Protein AF-A0A831LLG9-F1 (afdb_monomer_lite)

Radius of gyration: 25.06 Å; chains: 1; bounding box: 57×36×88 Å

Secondary structure (DSSP, 8-state):
--SSSTTSTT-------------SEEEEEEE-S-SSS---TTS----EEEEEE-SSS-EE-TT-EE-S-TT-TTSEE--S-EE-TT-EEEEE-SSS-PPP-TT-S--SEEEEEEES--SS-HHHHHTSTTTTT--SEEEEE-STT-PPSS--SSEEEEEE-----SSSS--------SS--

Sequence (181 aa):
MRNLVLLLALLHLVTFTRSALGQSIKINEIMSSNSSAIADDDGDYSDWIELYNAGQETVQLEGWGLSDNYDNPFKWVFPEYNMKTGEYLLVWASGKDRRPVAGDWINGVMREVYPNISGTSLSNLIQHHSYPDNPGSFQIIKDKFEAPIDVADNYGQRMHGLLKAPATGNFIFWISSDDSG

Foldseek 3Di:
DPPPVVVVVPPDPPPPPPPVPDPQKDFPDWDDPQQDADADPVRHRFTKTKIFRNDQAWDWQAQQAPDPDPVCRRPDGAHTDTAGHGHMDMDGPPPPNDHDDPPSDLDFKKKFKAAQQDDQDPCSVCPDPCPPNHGPDIDGGNPPNDDDPPDDPRMDMDIGDDDDDPDPDDDDDDDDDPGDD

Organism: NCBI:txid1484053

InterPro domains:
  IPR001322 Lamin tail domain [PF00932] (23-98)
  IPR001322 Lamin tail domain [PS51841] (12-133)
  IPR036415 Lamin tail domain superfamily [G3DSA:2.60.40.1260] (14-107)
  IPR036415 Lamin tail domain superfamily [SSF74853] (15-101)
  IPR037524 PA14/GLEYA domain [PS51820] (104-181)

Structure (mmCIF, N/CA/C/O backbone):
data_AF-A0A831LLG9-F1
#
_entry.id   AF-A0A831LLG9-F1
#
loop_
_atom_site.group_PDB
_atom_site.id
_atom_site.type_symbol
_atom_site.label_atom_id
_atom_site.label_alt_id
_atom_site.label_comp_id
_atom_site.label_asym_id
_atom_site.label_entity_id
_atom_site.label_seq_id
_atom_site.pdbx_PDB_ins_code
_atom_site.Cartn_x
_atom_site.Cartn_y
_atom_site.Cartn_z
_atom_site.occupancy
_atom_site.B_iso_or_equiv
_atom_site.auth_seq_id
_atom_site.auth_comp_id
_atom_site.auth_asym_id
_atom_site.auth_atom_id
_atom_site.pdbx_PDB_model_num
ATOM 1 N N . MET A 1 1 ? -30.346 10.393 64.381 1.00 58.72 1 MET A N 1
ATOM 2 C CA . MET A 1 1 ? -30.895 10.296 63.006 1.00 58.72 1 MET A CA 1
ATOM 3 C C . MET A 1 1 ? -30.766 11.618 62.224 1.00 58.72 1 MET A C 1
ATOM 5 O O . MET A 1 1 ? -31.725 12.051 61.606 1.00 58.72 1 MET A O 1
ATOM 9 N N . ARG A 1 2 ? -29.595 12.282 62.230 1.00 54.72 2 ARG A N 1
ATOM 10 C CA . ARG A 1 2 ? -29.370 13.551 61.491 1.00 54.72 2 ARG A CA 1
ATOM 11 C C . ARG A 1 2 ? -28.096 13.581 60.634 1.00 54.72 2 ARG A C 1
ATOM 13 O O . ARG A 1 2 ? -27.833 14.591 60.002 1.00 54.72 2 ARG A O 1
ATOM 20 N N . ASN A 1 3 ? -27.370 12.461 60.550 1.00 52.50 3 ASN A N 1
ATOM 21 C CA . ASN A 1 3 ? -26.113 12.353 59.793 1.00 52.50 3 ASN A CA 1
ATOM 22 C C . ASN A 1 3 ? -26.189 11.345 58.630 1.00 52.50 3 ASN A C 1
ATOM 24 O O . ASN A 1 3 ? -25.175 11.067 58.007 1.00 52.50 3 ASN A O 1
ATOM 28 N N . LEU A 1 4 ? -27.373 10.793 58.332 1.00 48.56 4 LEU A N 1
ATOM 29 C CA . LEU A 1 4 ? -27.544 9.784 57.274 1.00 48.56 4 LEU A CA 1
ATOM 30 C C . LEU A 1 4 ? -28.093 10.368 55.957 1.00 48.56 4 LEU A C 1
ATOM 32 O O . LEU A 1 4 ? -28.005 9.730 54.918 1.00 48.56 4 LEU A O 1
ATOM 36 N N . VAL A 1 5 ? -28.621 11.597 55.977 1.00 51.78 5 VAL A N 1
ATOM 37 C CA . VAL A 1 5 ? -29.260 12.228 54.801 1.00 51.78 5 VAL A CA 1
ATOM 38 C C . VAL A 1 5 ? -28.242 12.938 53.891 1.00 51.78 5 VAL A C 1
ATOM 40 O O . VAL A 1 5 ? -28.507 13.150 52.715 1.00 51.78 5 VAL A O 1
ATOM 43 N N . LEU A 1 6 ? -27.037 13.234 54.390 1.00 43.78 6 LEU A N 1
ATOM 44 C CA . LEU A 1 6 ? -25.970 13.874 53.606 1.00 43.78 6 LEU A CA 1
ATOM 45 C C . LEU A 1 6 ? -25.162 12.897 52.735 1.00 43.78 6 LEU A C 1
ATOM 47 O O . LEU A 1 6 ? -24.476 13.342 51.822 1.00 43.78 6 LEU A O 1
ATOM 51 N N . LEU A 1 7 ? -25.276 11.581 52.954 1.00 42.53 7 LEU A N 1
ATOM 52 C CA . LEU A 1 7 ? -24.556 10.581 52.153 1.00 42.53 7 LEU A CA 1
ATOM 53 C C . LEU A 1 7 ? -25.278 10.199 50.846 1.00 42.53 7 LEU A C 1
ATOM 55 O O . LEU A 1 7 ? -24.683 9.561 49.986 1.00 42.53 7 LEU A O 1
ATOM 59 N N . LEU A 1 8 ? -26.545 10.600 50.682 1.00 45.59 8 LEU A N 1
ATOM 60 C CA . LEU A 1 8 ? -27.360 10.307 49.493 1.00 45.59 8 LEU A CA 1
ATOM 61 C C . LEU A 1 8 ? -27.396 11.459 48.475 1.00 45.59 8 LEU A C 1
ATOM 63 O O . LEU A 1 8 ? -27.836 11.260 47.348 1.00 45.59 8 LEU A O 1
ATOM 67 N N . ALA A 1 9 ? -26.887 12.644 48.829 1.00 47.66 9 ALA A N 1
ATOM 68 C CA . ALA A 1 9 ? -26.763 13.779 47.905 1.00 47.66 9 ALA A CA 1
ATOM 69 C C . ALA A 1 9 ? -25.543 13.668 46.967 1.00 47.66 9 ALA A C 1
ATOM 71 O O . ALA A 1 9 ? -25.413 14.445 46.027 1.00 47.66 9 ALA A O 1
ATOM 72 N N . LEU A 1 10 ? -24.675 12.676 47.200 1.00 45.88 10 LEU A N 1
ATOM 73 C CA . LEU A 1 10 ? -23.568 12.303 46.320 1.00 45.88 10 LEU A CA 1
ATOM 74 C C . LEU A 1 10 ? -23.894 11.023 45.531 1.00 45.88 10 LEU A C 1
ATOM 76 O O . LEU A 1 10 ? -23.010 10.215 45.233 1.00 45.88 10 LEU A O 1
ATOM 80 N N . LEU A 1 11 ? -25.169 10.822 45.178 1.00 48.22 11 LEU A N 1
ATOM 81 C CA . LEU A 1 11 ? -25.533 9.954 44.063 1.00 48.22 11 LEU A CA 1
ATOM 82 C C . LEU A 1 11 ? -25.069 10.656 42.785 1.00 48.22 11 LEU A C 1
ATOM 84 O O . LEU A 1 11 ? -25.828 11.352 42.121 1.00 48.22 11 LEU A O 1
ATOM 88 N N . HIS A 1 12 ? -23.764 10.544 42.551 1.00 49.62 12 HIS A N 1
ATOM 89 C CA . HIS A 1 12 ? -23.108 10.467 41.264 1.00 49.62 12 HIS A CA 1
ATOM 90 C C . HIS A 1 12 ? -24.103 10.598 40.114 1.00 49.62 12 HIS A C 1
ATOM 92 O O . HIS A 1 12 ? -24.604 9.606 39.583 1.00 49.62 12 HIS A O 1
ATOM 98 N N . LEU A 1 13 ? -24.325 11.836 39.677 1.00 51.91 13 LEU A N 1
ATOM 99 C CA . LEU A 1 13 ? -24.628 12.084 38.282 1.00 51.91 13 LEU A CA 1
ATOM 100 C C . LEU A 1 13 ? -23.348 11.735 37.507 1.00 51.91 13 LEU A C 1
ATOM 102 O O . LEU A 1 13 ? -22.648 12.602 36.992 1.00 51.91 13 LEU A O 1
ATOM 106 N N . VAL A 1 14 ? -23.005 10.442 37.476 1.00 58.09 14 VAL A N 1
ATOM 107 C CA . VAL A 1 14 ? -22.177 9.872 36.425 1.00 58.09 14 VAL A CA 1
ATOM 108 C C . VAL A 1 14 ? -23.077 9.977 35.216 1.00 58.09 14 VAL A C 1
ATOM 110 O O . VAL A 1 14 ? -23.898 9.109 34.921 1.00 58.09 14 VAL A O 1
ATOM 113 N N . THR A 1 15 ? -22.991 11.131 34.566 1.00 50.38 15 THR A N 1
ATOM 114 C CA . THR A 1 15 ? -23.356 11.225 33.171 1.00 50.38 15 THR A CA 1
ATOM 115 C C . THR A 1 15 ? -22.446 10.220 32.479 1.00 50.38 15 THR A C 1
ATOM 117 O O . THR A 1 15 ? -21.276 10.476 32.223 1.00 50.38 15 THR A O 1
ATOM 120 N N . PHE A 1 16 ? -22.965 9.014 32.242 1.00 51.72 16 PHE A N 1
ATOM 121 C CA . PHE A 1 16 ? -22.461 8.193 31.159 1.00 51.72 16 PHE A CA 1
ATOM 122 C C . PHE A 1 16 ? -22.749 9.029 29.921 1.00 51.72 16 PHE A C 1
ATOM 124 O O . PHE A 1 16 ? -23.851 8.997 29.369 1.00 51.72 16 PHE A O 1
ATOM 131 N N . THR A 1 17 ? -21.788 9.863 29.532 1.00 50.28 17 THR A N 1
ATOM 132 C CA . THR A 1 17 ? -21.727 10.343 28.170 1.00 50.28 17 THR A CA 1
ATOM 133 C C . THR A 1 17 ? -21.639 9.073 27.347 1.00 50.28 17 THR A C 1
ATOM 135 O O . THR A 1 17 ? -20.600 8.427 27.244 1.00 50.28 17 THR A O 1
ATOM 138 N N . ARG A 1 18 ? -22.784 8.645 26.811 1.00 48.03 18 ARG A N 1
ATOM 139 C CA . ARG A 1 18 ? -22.778 7.779 25.649 1.00 48.03 18 ARG A CA 1
ATOM 140 C C . ARG A 1 18 ? -22.129 8.627 24.573 1.00 48.03 18 ARG A C 1
ATOM 142 O O . ARG A 1 18 ? -22.816 9.359 23.867 1.00 48.03 18 ARG A O 1
ATOM 149 N N . SER A 1 19 ? -20.801 8.581 24.494 1.00 54.38 19 SER A N 1
ATOM 150 C CA . SER A 1 19 ? -20.131 8.810 23.230 1.00 54.38 19 SER A CA 1
ATOM 151 C C . SER A 1 19 ? -20.856 7.875 22.281 1.00 54.38 19 SER A C 1
ATOM 153 O O . SER A 1 19 ? -20.796 6.656 22.445 1.00 54.38 19 SER A O 1
ATOM 155 N N . ALA A 1 20 ? -21.670 8.435 21.390 1.00 49.78 20 ALA A N 1
ATOM 156 C CA . ALA A 1 20 ? -22.124 7.685 20.244 1.00 49.78 20 ALA A CA 1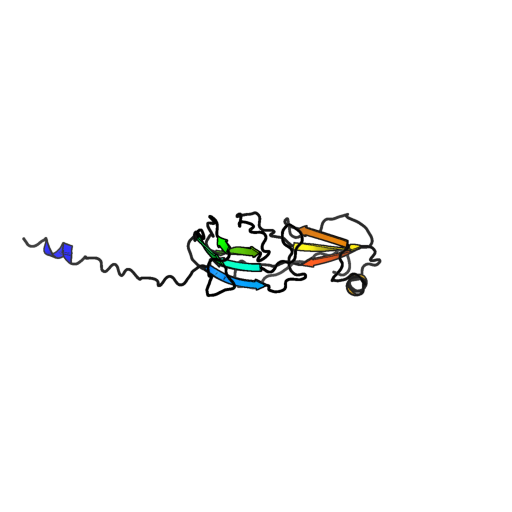
ATOM 157 C C . ALA A 1 20 ? -20.827 7.240 19.571 1.00 49.78 20 ALA A C 1
ATOM 159 O O . ALA A 1 20 ? -20.107 8.075 19.023 1.00 49.78 20 ALA A O 1
ATOM 160 N N . LEU A 1 21 ? -20.449 5.973 19.751 1.00 53.19 21 LEU A N 1
ATOM 161 C CA . LEU A 1 21 ? -19.298 5.411 19.071 1.00 53.19 21 LEU A CA 1
ATOM 162 C C . LEU A 1 21 ? -19.705 5.380 17.602 1.00 53.19 21 LEU A C 1
ATOM 164 O O . LEU A 1 21 ? -20.359 4.448 17.143 1.00 53.19 21 LEU A O 1
ATOM 168 N N . GLY A 1 22 ? -19.396 6.456 16.877 1.00 55.78 22 GLY A N 1
ATOM 169 C CA . GLY A 1 22 ? -19.290 6.366 15.433 1.00 55.78 22 GLY A CA 1
ATOM 170 C C . GLY A 1 22 ? -18.334 5.219 15.121 1.00 55.78 22 GLY A C 1
ATOM 171 O O . GLY A 1 22 ? -17.393 4.979 15.883 1.00 55.78 22 GLY A O 1
ATOM 172 N N . GLN A 1 23 ? -18.599 4.485 14.043 1.00 70.19 23 GLN A N 1
ATOM 173 C CA . GLN A 1 23 ? -17.740 3.380 13.635 1.00 70.19 23 GLN A CA 1
ATOM 174 C C . GLN A 1 23 ? -16.293 3.891 13.527 1.00 70.19 23 GLN A C 1
ATOM 176 O O . GLN A 1 23 ? -16.000 4.806 12.756 1.00 70.19 23 GLN A O 1
ATOM 181 N N . SER A 1 24 ? -15.411 3.367 14.382 1.00 89.62 24 SER A N 1
ATOM 182 C CA . SER A 1 24 ? -14.008 3.792 14.468 1.00 89.62 24 SER A CA 1
ATOM 183 C C . SER A 1 24 ? -13.203 3.307 13.270 1.00 89.62 24 SER A C 1
ATOM 185 O O . SER A 1 24 ? -12.258 3.974 12.851 1.00 89.62 24 SER A O 1
ATOM 187 N N . ILE A 1 25 ? -13.612 2.173 12.707 1.00 93.94 25 ILE A N 1
ATOM 188 C CA . ILE A 1 25 ? -13.064 1.621 11.478 1.00 93.94 25 ILE A CA 1
ATOM 189 C C . ILE A 1 25 ? -13.715 2.310 10.285 1.00 93.94 25 ILE A C 1
ATOM 191 O O . ILE A 1 25 ? -14.938 2.316 10.143 1.00 93.94 25 ILE A O 1
ATOM 195 N N . LYS A 1 26 ? -12.884 2.883 9.425 1.00 94.62 26 LYS A N 1
ATOM 196 C CA . LYS A 1 26 ? -13.291 3.553 8.193 1.00 94.62 26 LYS A CA 1
ATOM 197 C C . LYS A 1 26 ? -12.709 2.818 7.003 1.00 94.62 26 LYS A C 1
ATOM 199 O O . LYS A 1 26 ? -11.587 2.333 7.088 1.00 94.62 26 LYS A O 1
ATOM 204 N N . ILE A 1 27 ? -13.427 2.824 5.888 1.00 94.19 27 ILE A N 1
ATOM 205 C CA . ILE A 1 27 ? -12.781 2.652 4.588 1.00 94.19 27 ILE A CA 1
ATOM 206 C C . ILE A 1 27 ? -12.008 3.944 4.323 1.00 94.19 27 ILE A C 1
ATOM 208 O O . ILE A 1 27 ? -12.607 5.020 4.282 1.00 94.19 27 ILE A O 1
ATOM 212 N N . ASN A 1 28 ? -10.688 3.840 4.238 1.00 93.56 28 ASN A N 1
ATOM 213 C CA . ASN A 1 28 ? -9.794 4.967 4.006 1.00 93.56 28 ASN A CA 1
ATOM 214 C C . ASN A 1 28 ? -9.543 5.179 2.514 1.00 93.56 28 ASN A C 1
ATOM 216 O O . ASN A 1 28 ? -9.654 6.303 2.032 1.00 93.56 28 ASN A O 1
ATOM 220 N N . GLU A 1 29 ? -9.272 4.096 1.788 1.00 90.94 29 GLU A N 1
ATOM 221 C CA . GLU A 1 29 ? -8.986 4.125 0.358 1.00 90.94 29 GLU A CA 1
ATOM 222 C C . GLU A 1 29 ? -9.536 2.870 -0.330 1.00 90.94 29 GLU A C 1
ATOM 224 O O . GLU A 1 29 ? -9.687 1.812 0.286 1.00 90.94 29 GLU A O 1
ATOM 229 N N . ILE A 1 30 ? -9.875 3.009 -1.609 1.00 93.56 30 ILE A N 1
ATOM 230 C CA . ILE A 1 30 ? -10.258 1.906 -2.488 1.00 93.56 30 ILE A CA 1
ATOM 231 C C . ILE A 1 30 ? -9.510 2.099 -3.801 1.00 93.56 30 ILE A C 1
ATOM 233 O O . ILE A 1 30 ? -9.608 3.165 -4.412 1.00 93.56 30 ILE A O 1
ATOM 237 N N . MET A 1 31 ? -8.850 1.045 -4.265 1.00 91.75 31 MET A N 1
ATOM 238 C CA . MET A 1 31 ? -8.308 0.968 -5.613 1.00 91.75 31 MET A CA 1
ATOM 239 C C . MET A 1 31 ? -9.026 -0.128 -6.388 1.00 91.75 31 MET A C 1
ATOM 241 O O . MET A 1 31 ? -8.805 -1.319 -6.168 1.00 91.75 31 MET A O 1
ATOM 245 N N . SER A 1 32 ? -9.889 0.299 -7.304 1.00 93.12 32 SER A N 1
ATOM 246 C CA . SER A 1 32 ? -10.565 -0.572 -8.263 1.00 93.12 32 SER A CA 1
ATOM 247 C C . SER A 1 32 ? -9.832 -0.569 -9.599 1.00 93.12 32 SER A C 1
ATOM 249 O O . SER A 1 32 ? -9.385 0.491 -10.037 1.00 93.12 32 SER A O 1
ATOM 251 N N . SER A 1 33 ? -9.808 -1.700 -10.302 1.00 91.69 33 SER A N 1
ATOM 252 C CA . SER A 1 33 ? -9.068 -1.863 -11.560 1.00 91.69 33 SER A CA 1
ATOM 253 C C . SER A 1 33 ? -7.586 -1.518 -11.405 1.00 91.69 33 SER A C 1
ATOM 255 O O . SER A 1 33 ? -7.013 -0.782 -12.209 1.00 91.69 33 SER A O 1
ATOM 257 N N . ASN A 1 34 ? -6.968 -2.035 -10.344 1.00 86.56 34 ASN A N 1
ATOM 258 C CA . ASN A 1 34 ? -5.535 -1.884 -10.134 1.00 86.56 34 ASN A CA 1
ATOM 259 C C . ASN A 1 34 ? -4.779 -2.571 -11.284 1.00 86.56 34 ASN A C 1
ATOM 261 O O . ASN A 1 34 ? -4.920 -3.767 -11.496 1.00 86.56 34 ASN A O 1
ATOM 265 N N . SER A 1 35 ? -3.992 -1.827 -12.056 1.00 82.44 35 SER A N 1
ATOM 266 C CA . SER A 1 35 ? -3.200 -2.400 -13.156 1.00 82.44 35 SER A CA 1
ATOM 267 C C . SER A 1 35 ? -1.697 -2.269 -12.951 1.00 82.44 35 SER A C 1
ATOM 269 O O . SER A 1 35 ? -0.934 -2.920 -13.655 1.00 82.44 35 SER A O 1
ATOM 271 N N . SER A 1 36 ? -1.265 -1.386 -12.046 1.00 73.56 36 SER A N 1
ATOM 272 C CA . SER A 1 36 ? 0.152 -1.029 -11.920 1.00 73.56 36 SER A CA 1
ATOM 273 C C . SER A 1 36 ? 0.544 -0.358 -10.598 1.00 73.56 36 SER A C 1
ATOM 275 O O . SER A 1 36 ? 1.688 0.065 -10.476 1.00 73.56 36 SER A O 1
ATOM 277 N N . ALA A 1 37 ? -0.369 -0.149 -9.637 1.00 75.31 37 ALA A N 1
ATOM 278 C CA . ALA A 1 37 ? -0.060 0.684 -8.468 1.00 75.31 37 ALA A CA 1
ATOM 279 C C . ALA A 1 37 ? 0.742 -0.075 -7.406 1.00 75.31 37 ALA A C 1
ATOM 281 O O . ALA A 1 37 ? 1.830 0.345 -7.030 1.00 75.31 37 ALA A O 1
ATOM 282 N N . ILE A 1 38 ? 0.197 -1.193 -6.929 1.00 76.00 38 ILE A N 1
ATOM 283 C CA . ILE A 1 38 ? 0.864 -2.124 -6.015 1.00 76.00 38 ILE A CA 1
ATOM 284 C C . ILE A 1 38 ? 0.384 -3.539 -6.327 1.00 76.00 38 ILE A C 1
ATOM 286 O O . ILE A 1 38 ? -0.801 -3.741 -6.585 1.00 76.00 38 ILE A O 1
ATOM 290 N N . ALA A 1 39 ? 1.297 -4.500 -6.327 1.00 79.19 39 ALA A N 1
ATOM 291 C CA . ALA A 1 39 ? 0.972 -5.907 -6.505 1.00 79.19 39 ALA A CA 1
ATOM 292 C C . ALA A 1 39 ? 0.847 -6.608 -5.144 1.00 79.19 39 ALA A C 1
ATOM 294 O O . ALA A 1 39 ? 1.491 -6.198 -4.174 1.00 79.19 39 ALA A O 1
ATOM 295 N N . ASP A 1 40 ? 0.036 -7.662 -5.081 1.00 78.44 40 ASP A N 1
ATOM 296 C CA . ASP A 1 40 ? 0.013 -8.575 -3.939 1.00 78.44 40 ASP A CA 1
ATOM 297 C C . ASP A 1 40 ? 1.272 -9.467 -3.905 1.00 78.44 40 ASP A C 1
ATOM 299 O O . ASP A 1 40 ? 2.149 -9.368 -4.767 1.00 78.44 40 ASP A O 1
ATOM 303 N N . ASP A 1 41 ? 1.392 -10.348 -2.904 1.00 75.38 41 ASP A N 1
ATOM 304 C CA . ASP A 1 41 ? 2.588 -11.196 -2.751 1.00 75.38 41 ASP A CA 1
ATOM 305 C C . ASP A 1 41 ? 2.824 -12.177 -3.916 1.00 75.38 41 ASP A C 1
ATOM 307 O O . ASP A 1 41 ? 3.912 -12.743 -4.014 1.00 75.38 41 ASP A O 1
ATOM 311 N N . ASP A 1 42 ? 1.835 -12.394 -4.793 1.00 78.25 42 ASP A N 1
ATOM 312 C CA . ASP A 1 42 ? 1.996 -13.219 -5.999 1.00 78.25 42 ASP A CA 1
ATOM 313 C C . ASP A 1 42 ? 2.393 -12.394 -7.232 1.00 78.25 42 ASP A C 1
ATOM 315 O O . ASP A 1 42 ? 2.616 -12.961 -8.301 1.00 78.25 42 ASP A O 1
ATOM 319 N N . GLY A 1 43 ? 2.488 -11.068 -7.100 1.00 76.00 43 GLY A N 1
ATOM 320 C CA . GLY A 1 43 ? 2.721 -10.159 -8.219 1.00 76.00 43 GLY A CA 1
ATOM 321 C C . GLY A 1 43 ? 1.444 -9.727 -8.947 1.00 76.00 43 GLY A C 1
ATOM 322 O O . GLY A 1 43 ? 1.546 -9.044 -9.965 1.00 76.00 43 GLY A O 1
ATOM 323 N N . ASP A 1 44 ? 0.254 -10.068 -8.438 1.00 82.75 44 ASP A N 1
ATOM 324 C CA . ASP A 1 44 ? -1.008 -9.689 -9.075 1.00 82.75 44 ASP A CA 1
ATOM 325 C C . ASP A 1 44 ? -1.467 -8.298 -8.623 1.00 82.75 44 ASP A C 1
ATOM 327 O O . ASP A 1 44 ? -1.547 -7.997 -7.430 1.00 82.75 44 ASP A O 1
ATOM 331 N N . TYR A 1 45 ? -1.877 -7.462 -9.575 1.00 86.19 45 TYR A N 1
ATOM 332 C CA . TYR A 1 45 ? -2.489 -6.160 -9.304 1.00 86.19 45 TYR A CA 1
ATOM 333 C C . TYR A 1 45 ? -3.981 -6.321 -8.994 1.00 86.19 45 TYR A C 1
ATOM 335 O O . TYR A 1 45 ? -4.851 -5.911 -9.751 1.00 86.19 45 TYR A O 1
ATOM 343 N N . SER A 1 46 ? -4.297 -6.971 -7.878 1.00 91.06 46 SER A N 1
ATOM 344 C CA . SER A 1 46 ? -5.690 -7.100 -7.445 1.00 91.06 46 SER A CA 1
ATOM 345 C C . SER A 1 46 ? -6.246 -5.759 -6.971 1.00 91.06 46 SER A C 1
ATOM 347 O O . SER A 1 46 ? -5.504 -4.903 -6.474 1.00 91.06 46 SER A O 1
ATOM 349 N N . ASP A 1 47 ? -7.563 -5.600 -7.067 1.00 93.69 47 ASP A N 1
ATOM 350 C CA . ASP A 1 47 ? -8.277 -4.534 -6.370 1.00 93.69 47 ASP A CA 1
ATOM 351 C C . ASP A 1 47 ? -8.000 -4.626 -4.868 1.00 93.69 47 ASP A C 1
ATOM 353 O O . ASP A 1 47 ? -7.788 -5.716 -4.321 1.00 93.69 47 ASP A O 1
ATOM 357 N N . TRP A 1 48 ? -8.008 -3.489 -4.182 1.00 90.69 48 TRP A N 1
ATOM 358 C CA . TRP A 1 48 ? -7.784 -3.466 -2.743 1.00 90.69 48 TRP A CA 1
ATOM 359 C C . TRP A 1 48 ? -8.562 -2.371 -2.036 1.00 90.69 48 TRP A C 1
ATOM 361 O O . TRP A 1 48 ? -8.946 -1.352 -2.610 1.00 90.69 48 TRP A O 1
ATOM 371 N N . ILE A 1 49 ? -8.803 -2.623 -0.755 1.00 92.75 49 ILE A N 1
ATOM 372 C CA . ILE A 1 49 ? -9.510 -1.738 0.162 1.00 92.75 49 ILE A CA 1
ATOM 373 C C . ILE A 1 49 ? -8.587 -1.494 1.346 1.00 92.75 49 ILE A C 1
ATOM 375 O O . ILE A 1 49 ? -8.145 -2.447 1.979 1.00 92.75 49 ILE A O 1
ATOM 379 N N . GLU A 1 50 ? -8.311 -0.240 1.679 1.00 91.44 50 GLU A N 1
ATOM 380 C CA . GLU A 1 50 ? -7.621 0.102 2.917 1.00 91.44 50 GLU A CA 1
ATOM 381 C C . GLU A 1 50 ? -8.642 0.479 3.991 1.00 91.44 50 GLU A C 1
ATOM 383 O O . GLU A 1 50 ? -9.463 1.382 3.818 1.00 91.44 50 GLU A O 1
ATOM 388 N N . LEU A 1 51 ? -8.578 -0.204 5.128 1.00 92.50 51 LEU A N 1
ATOM 389 C CA . LEU A 1 51 ? -9.280 0.157 6.347 1.00 92.50 51 LEU A CA 1
ATOM 390 C C . LEU A 1 51 ? -8.371 0.976 7.259 1.00 92.50 51 LEU A C 1
ATOM 392 O O . LEU A 1 51 ? -7.173 0.726 7.345 1.00 92.50 51 LEU A O 1
ATOM 396 N N . TYR A 1 52 ? -8.957 1.904 8.011 1.00 91.88 52 TYR A N 1
ATOM 397 C CA . TYR A 1 52 ? -8.274 2.718 9.012 1.00 91.88 52 TYR A CA 1
ATOM 398 C C . TYR A 1 52 ? -9.006 2.691 10.342 1.00 91.88 52 TYR A C 1
ATOM 400 O O . TYR A 1 52 ? -10.198 3.002 10.399 1.00 91.88 52 TYR A O 1
ATOM 408 N N . ASN A 1 53 ? -8.285 2.411 11.425 1.00 93.00 53 ASN A N 1
ATOM 409 C CA . ASN A 1 53 ? -8.817 2.591 12.767 1.00 93.00 53 ASN A CA 1
ATOM 410 C C . ASN A 1 53 ? -8.565 4.028 13.248 1.00 93.00 53 ASN A C 1
ATOM 412 O O . ASN A 1 53 ? -7.519 4.347 13.817 1.00 93.00 53 ASN A O 1
ATOM 416 N N . ALA A 1 54 ? -9.565 4.888 13.051 1.00 93.25 54 ALA A N 1
ATOM 417 C CA . ALA A 1 54 ? -9.584 6.270 13.530 1.00 93.25 54 ALA A CA 1
ATOM 418 C C . ALA A 1 54 ? -9.962 6.396 15.021 1.00 93.25 54 ALA A C 1
ATOM 420 O O . ALA A 1 54 ? -10.042 7.507 15.550 1.00 93.25 54 ALA A O 1
ATOM 421 N N . GLY A 1 55 ? -10.264 5.278 15.687 1.00 90.94 55 GLY A N 1
ATOM 422 C CA . GLY A 1 55 ? -10.608 5.229 17.103 1.00 90.94 55 GLY A CA 1
ATOM 423 C C . GLY A 1 55 ? -9.392 5.363 18.017 1.00 90.94 55 GLY A C 1
ATOM 424 O O . GLY A 1 55 ? -8.246 5.394 17.575 1.00 90.94 55 GLY A O 1
ATOM 425 N N . GLN A 1 56 ? -9.652 5.428 19.322 1.00 92.12 56 GLN A N 1
ATOM 426 C CA . GLN A 1 56 ? -8.613 5.493 20.362 1.00 92.12 56 G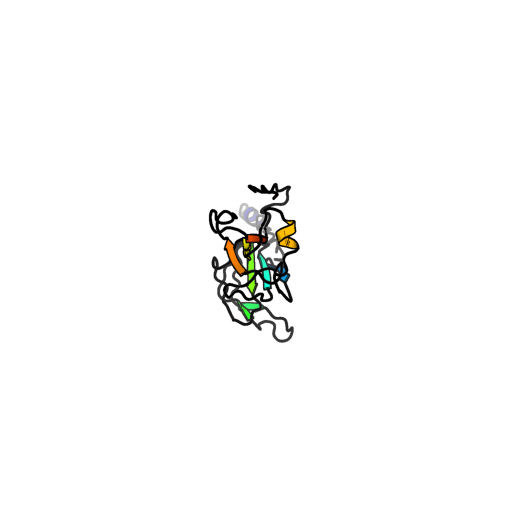LN A CA 1
ATOM 427 C C . GLN A 1 56 ? -8.282 4.117 20.965 1.00 92.12 56 GLN A C 1
ATOM 429 O O . GLN A 1 56 ? -7.393 4.013 21.802 1.00 92.12 56 GLN A O 1
ATOM 434 N N . GLU A 1 57 ? -8.978 3.060 20.538 1.00 91.62 57 GLU A N 1
ATOM 435 C CA . GLU A 1 57 ? -8.817 1.701 21.057 1.00 91.62 57 GLU A CA 1
ATOM 436 C C . GLU A 1 57 ? -8.623 0.689 19.923 1.00 91.62 57 GLU A C 1
ATOM 438 O O . GLU A 1 57 ? -8.977 0.944 18.768 1.00 91.62 57 GLU A O 1
ATOM 443 N N . THR A 1 58 ? -8.050 -0.465 20.263 1.00 91.56 58 THR A N 1
ATOM 444 C CA . THR A 1 58 ? -7.965 -1.623 19.367 1.00 91.56 58 THR A CA 1
ATOM 445 C C . THR A 1 58 ? -9.362 -2.170 19.086 1.00 91.56 58 THR A C 1
ATOM 447 O O . THR A 1 58 ? -10.172 -2.305 20.000 1.00 91.56 58 THR A O 1
ATOM 450 N N . VAL A 1 59 ? -9.632 -2.523 17.831 1.00 93.12 59 VAL A N 1
ATOM 451 C CA . VAL A 1 59 ? -10.892 -3.136 17.399 1.00 93.12 59 VAL A CA 1
ATOM 452 C C . VAL A 1 59 ? -10.614 -4.548 16.897 1.00 93.12 59 VAL A C 1
ATOM 454 O O . VAL A 1 59 ? -9.762 -4.745 16.034 1.00 93.12 59 VAL A O 1
ATOM 457 N N . GLN A 1 60 ? -11.347 -5.523 17.428 1.00 92.56 60 GLN A N 1
ATOM 458 C CA . GLN A 1 60 ? -11.347 -6.893 16.920 1.00 92.56 60 GLN A CA 1
ATOM 459 C C . GLN A 1 60 ? -12.300 -6.987 15.721 1.00 92.56 60 GLN A C 1
ATOM 461 O O . GLN A 1 60 ? -13.470 -6.611 15.835 1.00 92.56 60 GLN A O 1
ATOM 466 N N . LEU A 1 61 ? -11.793 -7.468 14.584 1.00 92.62 61 LEU A N 1
ATOM 467 C CA . LEU A 1 61 ? -12.535 -7.528 13.319 1.00 92.62 61 LEU A CA 1
ATOM 468 C C . LEU A 1 61 ? -13.171 -8.891 13.032 1.00 92.62 61 LEU A C 1
ATOM 470 O O . LEU A 1 61 ? -13.888 -9.012 12.044 1.00 92.62 61 LEU A O 1
ATOM 474 N N . GLU A 1 62 ? -12.941 -9.908 13.864 1.00 93.12 62 GLU A N 1
ATOM 475 C CA . GLU A 1 62 ? -13.510 -11.242 13.640 1.00 93.12 62 GLU A CA 1
ATOM 476 C C . GLU A 1 62 ? -15.025 -11.180 13.376 1.00 93.12 62 GLU A C 1
ATOM 478 O O . GLU A 1 62 ? -15.786 -10.554 14.120 1.00 93.12 62 GLU A O 1
ATOM 483 N N . GLY A 1 63 ? -15.465 -11.817 12.290 1.00 93.25 63 GLY A N 1
ATOM 484 C CA . GLY A 1 63 ? -16.877 -11.864 11.909 1.00 93.25 63 GLY A CA 1
ATOM 485 C C . GLY A 1 63 ? -17.393 -10.629 11.160 1.00 93.25 63 GLY A C 1
ATOM 486 O O . GLY A 1 63 ? -18.543 -10.634 10.719 1.00 93.25 63 GLY A O 1
ATOM 487 N N . TRP A 1 64 ? -16.583 -9.582 10.974 1.00 94.44 64 TRP A N 1
ATOM 488 C CA . TRP A 1 64 ? -16.939 -8.457 10.105 1.00 94.44 64 TRP A CA 1
ATOM 489 C C . TRP A 1 64 ? -17.003 -8.916 8.643 1.00 94.44 64 TRP A C 1
ATOM 491 O O . TRP A 1 64 ? -16.271 -9.817 8.240 1.00 94.44 64 TRP A O 1
ATOM 501 N N . GLY A 1 65 ? -17.872 -8.295 7.841 1.00 93.69 65 GLY A N 1
ATOM 502 C CA . GLY A 1 65 ? -18.070 -8.640 6.432 1.00 93.69 65 GLY A CA 1
ATOM 503 C C . GLY A 1 65 ? -17.548 -7.574 5.470 1.00 93.69 65 GLY A C 1
ATOM 504 O O . GLY A 1 65 ? -17.739 -6.381 5.708 1.00 93.69 65 GLY A O 1
ATOM 505 N N . LEU A 1 66 ? -16.940 -8.007 4.365 1.00 93.88 66 LEU A N 1
ATOM 506 C CA . LEU A 1 66 ? -16.763 -7.206 3.153 1.00 93.88 66 LEU A CA 1
ATOM 507 C C . LEU A 1 66 ? -17.605 -7.793 2.025 1.00 93.88 66 LEU A C 1
ATOM 509 O O . LEU A 1 66 ? -17.633 -9.008 1.807 1.00 93.88 66 LEU A O 1
ATOM 513 N N . SER A 1 67 ? -18.286 -6.914 1.294 1.00 94.44 67 SER A N 1
ATOM 514 C CA . SER A 1 67 ? -19.092 -7.297 0.146 1.00 94.44 67 SER A CA 1
ATOM 515 C C . SER A 1 67 ? -19.347 -6.127 -0.795 1.00 94.44 67 SER A C 1
ATOM 517 O O . SER A 1 67 ? -19.445 -4.977 -0.375 1.00 94.44 67 SER A O 1
ATOM 519 N N . ASP A 1 68 ? -19.504 -6.464 -2.068 1.00 93.31 68 ASP A N 1
ATOM 520 C CA . ASP A 1 68 ? -20.015 -5.624 -3.150 1.00 93.31 68 ASP A CA 1
ATOM 521 C C . ASP A 1 68 ? -21.525 -5.833 -3.386 1.00 93.31 68 ASP A C 1
ATOM 523 O O . ASP A 1 68 ? -22.117 -5.200 -4.259 1.00 93.31 68 ASP A O 1
ATOM 527 N N . ASN A 1 69 ? -22.163 -6.724 -2.621 1.00 95.75 69 ASN A N 1
ATOM 528 C CA . ASN A 1 69 ?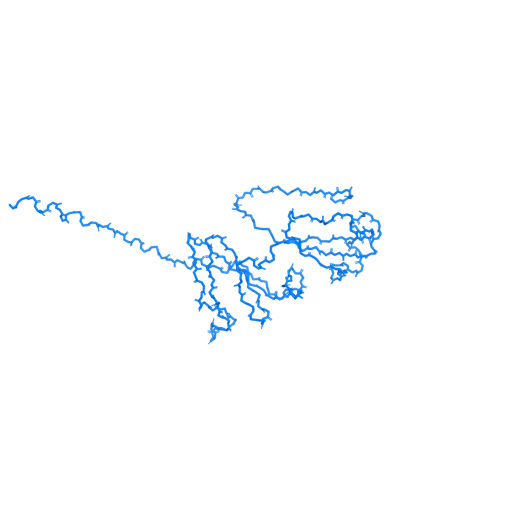 -23.564 -7.093 -2.762 1.00 95.75 69 ASN A CA 1
ATOM 529 C C . ASN A 1 69 ? -24.339 -6.820 -1.465 1.00 95.75 69 ASN A C 1
ATOM 531 O O . ASN A 1 69 ? -24.090 -7.449 -0.435 1.00 95.75 69 ASN A O 1
ATOM 535 N N . TYR A 1 70 ? -25.329 -5.928 -1.546 1.00 94.50 70 TYR A N 1
ATOM 536 C CA . TYR A 1 70 ? -26.196 -5.553 -0.425 1.00 94.50 70 TYR A CA 1
ATOM 537 C C . TYR A 1 70 ? -26.955 -6.743 0.182 1.00 94.50 70 TYR A C 1
ATOM 539 O O . TYR A 1 70 ? -27.099 -6.821 1.400 1.00 94.50 70 TYR A O 1
ATOM 547 N N . ASP A 1 71 ? -27.386 -7.696 -0.647 1.00 97.81 71 ASP A N 1
ATOM 548 C CA . ASP A 1 71 ? -28.143 -8.873 -0.202 1.00 97.81 71 ASP A CA 1
ATOM 549 C C . ASP A 1 71 ? -27.241 -9.960 0.405 1.00 97.81 71 ASP A C 1
ATOM 551 O O . ASP A 1 71 ? -27.724 -10.910 1.022 1.00 97.81 71 ASP A O 1
ATOM 555 N N . ASN A 1 72 ? -25.920 -9.829 0.251 1.00 96.44 72 ASN A N 1
ATOM 556 C CA . ASN A 1 72 ? -24.932 -10.730 0.834 1.00 96.44 72 ASN A CA 1
ATOM 557 C C . ASN A 1 72 ? -23.779 -9.936 1.474 1.00 96.44 72 ASN A C 1
ATOM 559 O O . ASN A 1 72 ? -22.671 -9.940 0.937 1.00 96.44 72 ASN A O 1
ATOM 563 N N . PRO A 1 73 ? -23.996 -9.260 2.617 1.00 95.06 73 PRO A N 1
ATOM 564 C CA . PRO A 1 73 ? -23.004 -8.359 3.214 1.00 95.06 73 PRO A CA 1
ATOM 565 C C . PRO A 1 73 ? -21.755 -9.066 3.776 1.00 95.06 73 PRO A C 1
ATOM 567 O O . PRO A 1 73 ? -20.770 -8.404 4.087 1.00 95.06 73 PRO A O 1
ATOM 570 N N . PHE A 1 74 ? -21.767 -10.399 3.874 1.00 95.25 74 PHE A N 1
ATOM 571 C CA . PHE A 1 74 ? -20.685 -11.225 4.428 1.00 95.25 74 PHE A CA 1
ATOM 572 C C . PHE A 1 74 ? -20.037 -12.124 3.363 1.00 95.25 74 PHE A C 1
ATOM 574 O O . PHE A 1 74 ? -19.656 -13.257 3.647 1.00 95.25 74 PHE A O 1
ATOM 581 N N . LYS A 1 75 ? -19.930 -11.635 2.118 1.00 93.69 75 LYS A N 1
ATOM 582 C CA . LYS A 1 75 ? -19.300 -12.363 1.001 1.00 93.69 75 LYS A CA 1
ATOM 583 C C . LYS A 1 75 ? -17.868 -12.795 1.332 1.00 93.69 75 LYS A C 1
ATOM 585 O O . LYS A 1 75 ? -17.476 -13.901 0.973 1.00 93.69 75 LYS A O 1
ATOM 590 N N . TRP A 1 76 ? -17.128 -11.952 2.045 1.00 94.44 76 TRP A N 1
ATOM 591 C CA . TRP A 1 76 ? -15.882 -12.316 2.707 1.00 94.44 76 TRP A CA 1
ATOM 592 C C . TRP A 1 76 ? -15.941 -11.907 4.177 1.00 94.44 76 TRP A C 1
ATOM 594 O O . TRP A 1 76 ? -16.409 -10.811 4.490 1.00 94.44 76 TRP A O 1
ATOM 604 N N . VAL A 1 77 ? -15.502 -12.791 5.073 1.00 93.56 77 VAL A N 1
ATOM 605 C CA . VAL A 1 77 ? -15.594 -12.595 6.524 1.00 93.56 77 VAL A CA 1
ATOM 606 C C . VAL A 1 77 ? -14.197 -12.509 7.110 1.00 93.56 77 VAL A C 1
ATOM 608 O O . VAL A 1 77 ? -13.371 -13.395 6.892 1.00 93.56 77 VAL A O 1
ATOM 611 N N . PHE A 1 78 ? -13.949 -11.458 7.884 1.00 93.19 78 PHE A N 1
ATOM 612 C CA . PHE A 1 78 ? -12.676 -11.275 8.558 1.00 93.19 78 PHE A CA 1
ATOM 613 C C . PHE A 1 78 ? -12.413 -12.418 9.556 1.00 93.19 78 PHE A C 1
ATOM 615 O O . PHE A 1 78 ? -13.289 -12.735 10.373 1.00 93.19 78 PHE A O 1
ATOM 622 N N . PRO A 1 79 ? -11.207 -13.017 9.531 1.00 91.44 79 PRO A N 1
ATOM 623 C CA . PRO A 1 79 ? -10.736 -13.881 10.606 1.00 91.44 79 PRO A CA 1
ATOM 624 C C . PRO A 1 79 ? -10.393 -13.044 11.849 1.00 91.44 79 PRO A C 1
ATOM 626 O O . PRO A 1 79 ? -10.564 -11.824 11.864 1.00 91.44 79 PRO A O 1
ATOM 629 N N . GLU A 1 80 ? -9.874 -13.693 12.892 1.00 90.44 80 GLU A N 1
ATOM 630 C CA . GLU A 1 80 ? -9.342 -12.988 14.056 1.00 90.44 80 GLU A CA 1
ATOM 631 C C . GLU A 1 80 ? -8.256 -11.981 13.639 1.00 90.44 80 GLU A C 1
ATOM 633 O O . GLU A 1 80 ? -7.212 -12.357 13.104 1.00 90.44 80 GLU A O 1
ATOM 638 N N . TYR A 1 81 ? -8.508 -10.693 13.888 1.00 89.56 81 TYR A N 1
ATOM 639 C CA . TYR A 1 81 ? -7.568 -9.611 13.621 1.00 89.56 81 TYR A CA 1
ATOM 640 C C . TYR A 1 81 ? -7.816 -8.421 14.553 1.00 89.56 81 TYR A C 1
ATOM 642 O O . TYR A 1 81 ? -8.825 -7.717 14.460 1.00 89.56 81 TYR A O 1
ATOM 650 N N . ASN A 1 82 ? -6.850 -8.161 15.431 1.00 89.94 82 ASN A N 1
ATOM 651 C CA . ASN A 1 82 ? -6.892 -7.054 16.382 1.00 89.94 82 ASN A CA 1
ATOM 652 C C . ASN A 1 82 ? -6.250 -5.798 15.779 1.00 89.94 82 ASN A C 1
ATOM 654 O O . ASN A 1 82 ? -5.042 -5.593 15.903 1.00 89.94 82 ASN A O 1
ATOM 658 N N . MET A 1 83 ? -7.065 -4.944 15.165 1.00 90.25 83 MET A N 1
ATOM 659 C CA . MET A 1 83 ? -6.624 -3.708 14.524 1.00 90.25 83 MET A CA 1
ATOM 660 C C . MET A 1 83 ? -6.418 -2.592 15.559 1.00 90.25 83 MET A C 1
ATOM 662 O O . MET A 1 83 ? -7.376 -2.066 16.132 1.00 90.25 83 MET A O 1
ATOM 666 N N . LYS A 1 84 ? -5.168 -2.213 15.819 1.00 91.31 84 LYS A N 1
ATOM 667 C CA . LYS A 1 84 ? -4.771 -1.203 16.812 1.00 91.31 84 LYS A CA 1
ATOM 668 C C . LYS A 1 84 ? -5.249 0.196 16.424 1.00 91.31 84 LYS A C 1
ATOM 670 O O . LYS A 1 84 ? -5.528 0.483 15.262 1.00 91.31 84 LYS A O 1
ATOM 675 N N . THR A 1 85 ? -5.314 1.098 17.403 1.00 89.06 85 THR A N 1
ATOM 676 C CA . THR A 1 85 ? -5.561 2.526 17.141 1.00 89.06 85 THR A CA 1
ATOM 677 C C . THR A 1 85 ? -4.520 3.091 16.170 1.00 89.06 85 THR A C 1
ATOM 679 O O . THR A 1 85 ? -3.323 2.828 16.299 1.00 89.06 85 THR A O 1
ATOM 682 N N . GLY A 1 86 ? -4.975 3.844 15.168 1.00 86.75 86 GLY A N 1
ATOM 683 C CA . GLY A 1 86 ? -4.109 4.450 14.162 1.00 86.75 86 GLY A CA 1
ATOM 684 C C . GLY A 1 86 ? -3.553 3.482 13.110 1.00 86.75 86 GLY A C 1
ATOM 685 O O . GLY A 1 86 ? -2.834 3.938 12.216 1.00 86.75 86 GLY A O 1
ATOM 686 N N . GLU A 1 87 ? -3.864 2.187 13.196 1.00 87.56 87 GLU A N 1
ATOM 687 C CA . GLU A 1 87 ? -3.444 1.170 12.231 1.00 87.56 87 GLU A CA 1
ATOM 688 C C . GLU A 1 87 ? -4.205 1.307 10.906 1.00 87.56 87 GLU A C 1
ATOM 690 O O . GLU A 1 87 ? -5.355 1.756 10.886 1.00 87.56 87 GLU A O 1
ATOM 695 N N . TYR A 1 88 ? -3.551 0.911 9.813 1.00 87.62 88 TYR A N 1
ATOM 696 C CA . TYR A 1 88 ? -4.177 0.687 8.514 1.00 87.62 88 TYR A CA 1
ATOM 697 C C . TYR A 1 88 ? -4.107 -0.792 8.165 1.00 87.62 88 TYR A C 1
ATOM 699 O O . TYR A 1 88 ? -3.137 -1.467 8.505 1.00 87.62 88 TYR A O 1
ATOM 707 N N . LEU A 1 89 ? -5.140 -1.275 7.491 1.00 86.56 89 LEU A N 1
ATOM 708 C CA . LEU A 1 89 ? -5.295 -2.663 7.097 1.00 86.56 89 LEU A CA 1
ATOM 709 C C . LEU A 1 89 ? -5.696 -2.702 5.626 1.00 86.56 89 LEU A C 1
ATOM 711 O O . LEU A 1 89 ? -6.808 -2.311 5.288 1.00 86.56 89 LEU A O 1
ATOM 715 N N . LEU A 1 90 ? -4.801 -3.170 4.761 1.00 86.75 90 LEU A N 1
ATOM 716 C CA . LEU A 1 90 ? -5.102 -3.358 3.347 1.00 86.75 90 LEU A CA 1
ATOM 717 C C . LEU A 1 90 ? -5.799 -4.710 3.147 1.00 86.75 90 LEU A C 1
ATOM 719 O O . LEU A 1 90 ? -5.462 -5.694 3.782 1.00 86.75 90 LEU A O 1
ATOM 723 N N . VAL A 1 91 ? -6.802 -4.801 2.290 1.00 90.38 91 VAL A N 1
ATOM 724 C CA . VAL A 1 91 ? -7.489 -6.061 1.995 1.00 90.38 91 VAL A CA 1
ATOM 725 C C . VAL A 1 91 ? -7.553 -6.218 0.492 1.00 90.38 91 VAL A C 1
ATOM 727 O O . VAL A 1 91 ? -8.202 -5.426 -0.188 1.00 90.38 91 VAL A O 1
ATOM 730 N N . TRP A 1 92 ? -6.878 -7.243 -0.025 1.00 90.62 92 TRP A N 1
ATOM 731 C CA . TRP A 1 92 ? -6.910 -7.584 -1.442 1.00 90.62 92 TRP A CA 1
ATOM 732 C C . TRP A 1 92 ? -8.248 -8.232 -1.796 1.00 90.62 92 TRP A C 1
ATOM 734 O O . TRP A 1 92 ? -8.579 -9.313 -1.309 1.00 90.62 92 TRP A O 1
ATOM 744 N N . ALA A 1 93 ? -8.990 -7.620 -2.712 1.00 92.50 93 ALA A N 1
ATOM 745 C CA . ALA A 1 93 ? -10.181 -8.190 -3.332 1.00 92.50 93 ALA A CA 1
ATOM 746 C C . ALA A 1 93 ? -9.801 -9.162 -4.471 1.00 92.50 93 ALA A C 1
ATOM 748 O O . ALA A 1 93 ? -10.382 -9.148 -5.551 1.00 92.50 93 ALA A O 1
ATOM 749 N N . SER A 1 94 ? -8.809 -10.022 -4.222 1.00 91.56 94 SER A N 1
ATOM 750 C CA . SER A 1 94 ? -8.209 -10.932 -5.210 1.00 91.56 94 SER A CA 1
ATOM 751 C C . SER A 1 94 ? -9.005 -12.220 -5.440 1.00 91.56 94 SER A C 1
ATOM 753 O O . SER A 1 94 ? -8.723 -12.977 -6.365 1.00 91.56 94 SER A O 1
ATOM 755 N N . GLY A 1 95 ? -9.963 -12.528 -4.558 1.00 91.31 95 GLY A N 1
ATOM 756 C CA . GLY A 1 95 ? -10.683 -13.807 -4.555 1.00 91.31 95 GLY A CA 1
ATOM 757 C C . GLY A 1 95 ? -9.869 -14.995 -4.024 1.00 91.31 95 GLY A C 1
ATOM 758 O O . GLY A 1 95 ? -10.383 -16.109 -3.989 1.00 91.31 95 GLY A O 1
ATOM 759 N N . LYS A 1 96 ? -8.628 -14.773 -3.567 1.00 89.69 96 LYS A N 1
ATOM 760 C CA . LYS A 1 96 ? -7.725 -15.826 -3.061 1.00 89.69 96 LYS A CA 1
ATOM 761 C C . LYS A 1 96 ? -8.013 -16.259 -1.613 1.00 89.69 96 LYS A C 1
ATOM 763 O O . LYS A 1 96 ? -7.323 -17.135 -1.105 1.00 89.69 96 LYS A O 1
ATOM 768 N N . ASP A 1 97 ? -8.983 -15.624 -0.946 1.00 88.19 97 ASP A N 1
ATOM 769 C CA . ASP A 1 97 ? -9.339 -15.834 0.472 1.00 88.19 97 ASP A CA 1
ATOM 770 C C . ASP A 1 97 ? -8.125 -15.806 1.424 1.00 88.19 97 ASP A C 1
ATOM 772 O O . ASP A 1 97 ? -8.005 -16.576 2.381 1.00 88.19 97 ASP A O 1
ATOM 776 N N . ARG A 1 98 ? -7.171 -14.909 1.142 1.00 81.44 98 ARG A N 1
ATOM 777 C CA . ARG A 1 98 ? -6.024 -14.702 2.026 1.00 81.44 98 ARG A CA 1
ATOM 778 C C . ARG A 1 98 ? -6.478 -14.011 3.298 1.00 81.44 98 ARG A C 1
ATOM 780 O O . ARG A 1 98 ? -7.145 -12.979 3.270 1.00 81.44 98 ARG A O 1
ATOM 787 N N . ARG A 1 99 ? -6.079 -14.590 4.423 1.00 78.88 99 ARG A N 1
ATOM 788 C CA . ARG A 1 99 ? -6.380 -14.064 5.749 1.00 78.88 99 ARG A CA 1
ATOM 789 C C . ARG A 1 99 ? -5.383 -12.960 6.090 1.00 78.88 99 ARG A C 1
ATOM 791 O O . ARG A 1 99 ? -4.187 -13.201 5.948 1.00 78.88 99 ARG A O 1
ATOM 798 N N . PRO A 1 100 ? -5.839 -11.787 6.554 1.00 68.38 100 PRO A N 1
ATOM 799 C CA . PRO A 1 100 ? -4.943 -10.755 7.043 1.00 68.38 100 PRO A CA 1
ATOM 800 C C . PRO A 1 100 ? -4.110 -11.292 8.203 1.00 68.38 100 PRO A C 1
ATOM 802 O O . PRO A 1 100 ? -4.660 -11.773 9.194 1.00 68.38 100 PRO A O 1
ATOM 805 N N . VAL A 1 101 ? -2.791 -11.191 8.091 1.00 65.06 101 VAL A N 1
ATOM 806 C CA . VAL A 1 101 ? -1.863 -11.487 9.182 1.00 65.06 101 VAL A CA 1
ATOM 807 C C . VAL A 1 101 ? -1.110 -10.204 9.491 1.00 65.06 101 VAL A C 1
ATOM 809 O O . VAL A 1 101 ? -0.557 -9.551 8.606 1.00 65.06 101 VAL A O 1
ATOM 812 N N . ALA A 1 102 ? -1.118 -9.801 10.760 1.00 53.66 102 ALA A N 1
ATOM 813 C CA . ALA A 1 102 ? -0.438 -8.587 11.182 1.00 53.66 102 ALA A CA 1
ATOM 814 C C . ALA A 1 102 ? 1.074 -8.736 10.943 1.00 53.66 102 ALA A C 1
ATOM 816 O O . ALA A 1 102 ? 1.724 -9.561 11.580 1.00 53.66 102 ALA A O 1
ATOM 817 N N . GLY A 1 103 ? 1.625 -7.919 10.044 1.00 51.09 103 GLY A N 1
ATOM 818 C CA . GLY A 1 103 ? 3.055 -7.917 9.714 1.00 51.09 103 GLY A CA 1
ATOM 819 C C . GLY A 1 103 ? 3.420 -8.585 8.387 1.00 51.09 103 GLY A C 1
ATOM 820 O O . GLY A 1 103 ? 4.536 -8.366 7.923 1.00 51.09 103 GLY A O 1
ATOM 821 N N . ASP A 1 104 ? 2.487 -9.288 7.737 1.00 52.38 104 ASP A N 1
ATOM 822 C CA . ASP A 1 104 ? 2.687 -9.811 6.372 1.00 52.38 104 ASP A CA 1
ATOM 823 C C . ASP A 1 104 ? 2.521 -8.717 5.302 1.00 52.38 104 ASP A C 1
ATOM 825 O O . ASP A 1 104 ? 2.814 -8.918 4.127 1.00 52.38 104 ASP A O 1
ATOM 829 N N . TRP A 1 105 ? 2.116 -7.515 5.720 1.00 56.62 105 TRP A N 1
ATOM 830 C CA . TRP A 1 105 ? 1.991 -6.342 4.866 1.00 56.62 105 TRP A CA 1
ATOM 831 C C . TRP A 1 105 ? 3.309 -6.007 4.188 1.00 56.62 105 TRP A C 1
ATOM 833 O O . TRP A 1 105 ? 4.338 -5.774 4.833 1.00 56.62 105 TRP A O 1
ATOM 843 N N . ILE A 1 106 ? 3.251 -5.888 2.869 1.00 56.62 106 ILE A N 1
ATOM 844 C CA . ILE A 1 106 ? 4.355 -5.370 2.087 1.00 56.62 106 ILE A CA 1
ATOM 845 C C . ILE A 1 106 ? 4.432 -3.844 2.262 1.00 56.62 106 ILE A C 1
ATOM 847 O O . ILE A 1 106 ? 4.071 -3.068 1.385 1.00 56.62 106 ILE A O 1
ATOM 851 N N . ASN A 1 107 ? 4.907 -3.393 3.421 1.00 62.00 107 ASN A N 1
ATOM 852 C CA . ASN A 1 107 ? 5.397 -2.028 3.562 1.00 62.00 107 ASN A CA 1
ATOM 853 C C . ASN A 1 107 ? 6.711 -1.926 2.790 1.00 62.00 107 ASN A C 1
ATOM 855 O O . ASN A 1 107 ? 7.639 -2.694 3.044 1.00 62.00 107 ASN A O 1
ATOM 859 N N . GLY A 1 108 ? 6.786 -1.004 1.840 1.00 72.25 108 GLY A N 1
ATOM 860 C CA . GLY A 1 108 ? 7.986 -0.822 1.046 1.00 72.25 108 GLY A CA 1
ATOM 861 C C . GLY A 1 108 ? 7.766 0.052 -0.174 1.00 72.25 108 GLY A C 1
ATOM 862 O O . GLY A 1 108 ? 6.659 0.500 -0.461 1.00 72.25 108 GLY A O 1
ATOM 863 N N . VAL A 1 109 ? 8.850 0.289 -0.896 1.00 83.62 109 VAL A N 1
ATOM 864 C CA . VAL A 1 109 ? 8.827 0.957 -2.195 1.00 83.62 109 VAL A CA 1
ATOM 865 C C . VAL A 1 109 ? 8.988 -0.109 -3.267 1.00 83.62 109 VAL A C 1
ATOM 867 O O . VAL A 1 109 ? 9.969 -0.854 -3.267 1.00 83.62 109 VAL A O 1
ATOM 870 N N . MET A 1 110 ? 8.011 -0.204 -4.164 1.00 85.25 110 MET A N 1
ATOM 871 C CA . MET A 1 110 ? 8.127 -1.007 -5.372 1.00 85.25 110 MET A CA 1
ATOM 872 C C . MET A 1 110 ? 9.223 -0.405 -6.242 1.00 85.25 110 MET A C 1
ATOM 874 O O . MET A 1 110 ? 9.222 0.793 -6.520 1.00 85.25 110 MET A O 1
ATOM 878 N N . ARG A 1 111 ? 10.160 -1.244 -6.667 1.00 89.56 111 ARG A N 1
ATOM 879 C CA . ARG A 1 111 ? 11.234 -0.924 -7.595 1.00 89.56 111 ARG A CA 1
ATOM 880 C C . ARG A 1 111 ? 11.045 -1.743 -8.858 1.00 89.56 111 ARG A C 1
ATOM 882 O O . ARG A 1 111 ? 11.063 -2.967 -8.810 1.00 89.56 111 ARG A O 1
ATOM 889 N N . GLU A 1 112 ? 10.951 -1.056 -9.978 1.00 91.94 112 GLU A N 1
ATOM 890 C CA . GLU A 1 112 ? 10.884 -1.612 -11.322 1.00 91.94 112 GLU A CA 1
ATOM 891 C C . GLU A 1 112 ? 12.210 -1.347 -12.036 1.00 91.94 112 GLU A C 1
ATOM 893 O O . GLU A 1 112 ? 12.719 -0.224 -11.995 1.00 91.94 112 GLU A O 1
ATOM 898 N N . VAL A 1 113 ? 12.767 -2.361 -12.696 1.00 93.94 113 VAL A N 1
ATOM 899 C CA . VAL A 1 113 ? 14.041 -2.270 -13.423 1.00 93.94 113 VAL A CA 1
ATOM 900 C C . VAL A 1 113 ? 13.813 -2.466 -14.909 1.00 93.94 113 VAL A C 1
ATOM 902 O O . VAL A 1 113 ? 13.205 -3.446 -15.333 1.00 93.94 113 VAL A O 1
ATOM 905 N N . TYR A 1 114 ? 14.372 -1.566 -15.708 1.00 95.06 114 TYR A N 1
ATOM 906 C CA . TYR A 1 114 ? 14.269 -1.568 -17.159 1.00 95.06 114 TYR A CA 1
ATOM 907 C C . TYR A 1 114 ? 15.676 -1.786 -17.741 1.00 95.06 114 TYR A C 1
ATOM 909 O O . TYR A 1 114 ? 16.496 -0.864 -17.706 1.00 95.06 114 TYR A O 1
ATOM 917 N N . PRO A 1 115 ? 16.002 -3.007 -18.207 1.00 95.12 115 PRO A N 1
ATOM 918 C CA . PRO A 1 115 ? 17.334 -3.329 -18.714 1.00 95.12 115 PRO A CA 1
ATOM 919 C C . PRO A 1 115 ? 17.579 -2.731 -20.107 1.00 95.12 115 PRO A C 1
ATOM 921 O O . PRO A 1 115 ? 16.635 -2.397 -20.820 1.00 95.12 115 PRO A O 1
ATOM 924 N N . ASN A 1 116 ? 18.848 -2.700 -20.525 1.00 94.81 116 ASN A N 1
ATOM 925 C CA . ASN A 1 116 ? 19.304 -2.236 -21.845 1.00 94.81 116 ASN A CA 1
ATOM 926 C C . ASN A 1 116 ? 19.046 -0.746 -22.114 1.00 94.81 116 ASN A C 1
ATOM 928 O O . ASN A 1 116 ? 18.845 -0.334 -23.256 1.00 94.81 116 ASN A O 1
ATOM 932 N N . ILE A 1 117 ? 19.092 0.069 -21.063 1.00 92.69 117 ILE A N 1
ATOM 933 C CA . ILE A 1 117 ? 18.981 1.521 -21.160 1.00 92.69 117 ILE A CA 1
ATOM 934 C C . ILE A 1 117 ? 20.379 2.102 -21.022 1.00 92.69 117 ILE A C 1
ATOM 936 O O . ILE A 1 117 ? 20.945 2.148 -19.935 1.00 92.69 117 ILE A O 1
ATOM 940 N N . SER A 1 118 ? 20.955 2.508 -22.148 1.00 91.00 118 SER A N 1
ATOM 941 C CA . SER A 1 118 ? 22.257 3.171 -22.177 1.00 91.00 118 SER A CA 1
ATOM 942 C C . SER A 1 118 ? 22.128 4.677 -21.950 1.00 91.00 118 SER A C 1
ATOM 944 O O . SER A 1 118 ? 21.152 5.301 -22.370 1.00 91.00 118 SER A O 1
ATOM 946 N N . GLY A 1 119 ? 23.171 5.266 -21.363 1.00 88.81 119 GLY A N 1
ATOM 947 C CA . GLY A 1 119 ? 23.210 6.683 -20.999 1.00 88.81 119 GLY A CA 1
ATOM 948 C C . GLY A 1 119 ? 22.731 6.935 -19.569 1.00 88.81 119 GLY A C 1
ATOM 949 O O . GLY A 1 119 ? 22.242 6.034 -18.898 1.00 88.81 119 GLY A O 1
ATOM 950 N N . THR A 1 120 ? 22.899 8.171 -19.101 1.00 86.81 120 THR A N 1
ATOM 951 C CA . THR A 1 120 ? 22.635 8.576 -17.706 1.00 86.81 120 THR A CA 1
ATOM 952 C C . THR A 1 120 ? 21.433 9.513 -17.568 1.00 86.81 120 THR A C 1
ATOM 954 O O . THR A 1 120 ? 21.148 10.024 -16.488 1.00 86.81 120 THR A O 1
ATOM 957 N N . SER A 1 121 ? 20.717 9.792 -18.665 1.00 89.12 121 SER A N 1
ATOM 958 C CA . SER A 1 121 ? 19.614 10.753 -18.640 1.00 89.12 121 SER A CA 1
ATOM 959 C C . SER A 1 121 ? 18.279 10.075 -18.348 1.00 89.12 121 SER A C 1
ATOM 961 O O . SER A 1 121 ? 17.957 9.033 -18.922 1.00 89.12 121 SER A O 1
ATOM 963 N N . LEU A 1 122 ? 17.424 10.745 -17.569 1.00 88.56 122 LEU A N 1
ATOM 964 C CA . LEU A 1 122 ? 16.032 10.325 -17.377 1.00 88.56 122 LEU A CA 1
ATOM 965 C C . LEU A 1 122 ? 15.290 10.149 -18.714 1.00 88.56 122 LEU A C 1
ATOM 967 O O . LEU A 1 122 ? 14.425 9.286 -18.835 1.00 88.56 122 LEU A O 1
ATOM 971 N N . SER A 1 123 ? 15.657 10.929 -19.739 1.00 92.75 123 SER A N 1
ATOM 972 C CA . SER A 1 123 ? 15.062 10.833 -21.075 1.00 92.75 123 SER A CA 1
ATOM 973 C C . SER A 1 123 ? 15.279 9.468 -21.733 1.00 92.75 123 SER A C 1
ATOM 975 O O . SER A 1 123 ? 14.380 8.989 -22.421 1.00 92.75 123 SER A O 1
ATOM 977 N N . ASN A 1 124 ? 16.417 8.810 -21.468 1.00 93.38 124 ASN A N 1
ATOM 978 C CA . ASN A 1 124 ? 16.683 7.462 -21.967 1.00 93.38 124 ASN A CA 1
ATOM 979 C C . ASN A 1 124 ? 15.712 6.445 -21.358 1.00 93.38 124 ASN A C 1
ATOM 981 O O . ASN A 1 124 ? 15.292 5.530 -22.058 1.00 93.38 124 ASN A O 1
ATOM 985 N N . LEU A 1 125 ? 15.314 6.641 -20.095 1.00 92.88 125 LEU A N 1
ATOM 986 C CA . LEU A 1 125 ? 14.334 5.798 -19.416 1.00 92.88 125 LEU A CA 1
ATOM 987 C C . LEU A 1 125 ? 12.910 6.044 -19.915 1.00 92.88 125 LEU A C 1
ATOM 989 O O . LEU A 1 125 ? 12.265 5.117 -20.394 1.00 92.88 125 LEU A O 1
ATOM 993 N N . ILE A 1 126 ? 12.422 7.283 -19.842 1.00 93.81 126 ILE A N 1
ATOM 994 C CA . ILE A 1 126 ? 11.001 7.570 -20.112 1.00 93.81 126 ILE A CA 1
ATOM 995 C C . ILE A 1 126 ? 10.611 7.430 -21.591 1.00 93.81 126 ILE A C 1
ATOM 997 O O . ILE A 1 126 ? 9.426 7.354 -21.899 1.00 93.81 126 ILE A O 1
ATOM 1001 N N . GLN A 1 127 ? 11.584 7.423 -22.509 1.00 94.88 127 GLN A N 1
ATOM 1002 C CA . GLN A 1 127 ? 11.358 7.173 -23.939 1.00 94.88 127 GLN A CA 1
ATOM 1003 C C . GLN A 1 127 ? 11.611 5.711 -24.331 1.00 94.88 127 GLN A C 1
ATOM 1005 O O . GLN A 1 127 ? 11.399 5.346 -25.490 1.00 94.88 127 GLN A O 1
ATOM 1010 N N . HIS A 1 128 ? 12.086 4.872 -23.405 1.00 95.81 128 HIS A N 1
ATOM 1011 C CA . HIS A 1 128 ? 12.329 3.467 -23.692 1.00 95.81 128 HIS A CA 1
ATOM 1012 C C . HIS A 1 128 ? 11.006 2.747 -23.965 1.00 95.81 128 HIS A C 1
ATOM 1014 O O . HIS A 1 128 ? 10.032 2.920 -23.239 1.00 95.81 128 HIS A O 1
ATOM 1020 N N . HIS A 1 129 ? 10.976 1.887 -24.983 1.00 95.00 129 HIS A N 1
ATOM 1021 C CA . HIS A 1 129 ? 9.751 1.220 -25.445 1.00 95.00 129 HIS A CA 1
ATOM 1022 C C . HIS A 1 129 ? 9.087 0.308 -24.398 1.00 95.00 129 HIS A C 1
ATOM 1024 O O . HIS A 1 129 ? 7.952 -0.121 -24.587 1.00 95.00 129 HIS A O 1
ATOM 1030 N N . SER A 1 130 ? 9.819 -0.060 -23.346 1.00 92.75 130 SER A N 1
ATOM 1031 C CA . SER A 1 130 ? 9.319 -0.899 -22.259 1.00 92.75 130 SER A CA 1
ATOM 1032 C C . SER A 1 130 ? 8.833 -0.099 -21.048 1.00 92.75 130 SER A C 1
ATOM 1034 O O . SER A 1 130 ? 8.219 -0.673 -20.155 1.00 92.75 130 SER A O 1
ATOM 1036 N N . TYR A 1 131 ? 9.094 1.209 -21.002 1.00 92.00 131 TYR A N 1
ATOM 1037 C CA . TYR A 1 131 ? 8.638 2.074 -19.924 1.00 92.00 131 TYR A CA 1
ATOM 1038 C C . TYR A 1 131 ? 7.238 2.641 -20.229 1.00 92.00 131 TYR A C 1
ATOM 1040 O O . TYR A 1 131 ? 7.009 3.082 -21.356 1.00 92.00 131 TYR A O 1
ATOM 1048 N N . PRO A 1 132 ? 6.317 2.711 -19.248 1.00 90.00 132 PRO A N 1
ATOM 1049 C CA . PRO A 1 132 ? 6.425 2.181 -17.883 1.00 90.00 132 PRO A CA 1
ATOM 1050 C C . PRO A 1 132 ? 5.893 0.743 -17.730 1.00 90.00 132 PRO A C 1
ATOM 1052 O O . PRO A 1 132 ? 6.042 0.152 -16.671 1.00 90.00 132 PRO A O 1
ATOM 1055 N N . ASP A 1 133 ? 5.248 0.183 -18.752 1.00 89.25 133 ASP A N 1
ATOM 1056 C CA . ASP A 1 133 ? 4.331 -0.949 -18.551 1.00 89.25 133 ASP A CA 1
ATOM 1057 C C . ASP A 1 133 ? 4.988 -2.337 -18.629 1.00 89.25 133 ASP A C 1
ATOM 1059 O O . ASP A 1 133 ? 4.340 -3.344 -18.357 1.00 89.25 133 ASP A O 1
ATOM 1063 N N . ASN A 1 134 ? 6.261 -2.423 -19.027 1.00 89.88 134 ASN A N 1
ATOM 1064 C CA . ASN A 1 134 ? 6.961 -3.695 -19.218 1.00 89.88 134 ASN A CA 1
ATOM 1065 C C . ASN A 1 134 ? 8.372 -3.692 -18.593 1.00 89.88 134 ASN A C 1
ATOM 1067 O O . ASN A 1 134 ? 9.377 -3.765 -19.314 1.00 89.88 134 ASN A O 1
ATOM 1071 N N . PRO A 1 135 ? 8.486 -3.586 -17.258 1.00 92.81 135 PRO A N 1
ATOM 1072 C CA . PRO A 1 135 ? 9.770 -3.719 -16.582 1.00 92.81 135 PRO A CA 1
ATOM 1073 C C . PRO A 1 135 ? 10.333 -5.141 -16.722 1.00 92.81 135 PRO A C 1
ATOM 1075 O O . PRO A 1 135 ? 9.602 -6.126 -16.782 1.00 92.81 135 PRO A O 1
ATOM 1078 N N . GLY A 1 136 ? 11.661 -5.260 -16.748 1.00 91.81 136 GLY A N 1
ATOM 1079 C CA . GLY A 1 136 ? 12.348 -6.554 -16.790 1.00 91.81 136 GLY A CA 1
ATOM 1080 C C . GLY A 1 136 ? 12.343 -7.284 -15.445 1.00 91.81 136 GLY A C 1
ATOM 1081 O O . GLY A 1 136 ? 12.420 -8.511 -15.413 1.00 91.81 136 GLY A O 1
ATOM 1082 N N . SER A 1 137 ? 12.255 -6.548 -14.335 1.00 89.44 137 SER A N 1
ATOM 1083 C CA . SER A 1 137 ? 12.060 -7.119 -13.002 1.00 89.44 137 SER A CA 1
ATOM 1084 C C . SER A 1 137 ? 11.415 -6.126 -12.039 1.00 89.44 137 SER A C 1
ATOM 1086 O O . SER A 1 137 ? 11.480 -4.910 -12.236 1.00 89.44 137 SER A O 1
ATOM 1088 N N . PHE A 1 138 ? 10.811 -6.669 -10.982 1.00 85.12 138 PHE A N 1
ATOM 1089 C CA . PHE A 1 138 ? 10.238 -5.925 -9.869 1.00 85.12 138 PHE A CA 1
ATOM 1090 C C . PHE A 1 138 ? 10.803 -6.427 -8.536 1.00 85.12 138 PHE A C 1
ATOM 1092 O O . PHE A 1 138 ? 11.152 -7.599 -8.383 1.00 85.12 138 PHE A O 1
ATOM 1099 N N . GLN A 1 139 ? 10.906 -5.528 -7.564 1.00 85.06 139 GLN A N 1
ATOM 1100 C CA . GLN A 1 139 ? 11.343 -5.822 -6.204 1.00 85.06 139 GLN A CA 1
ATOM 1101 C C . GLN A 1 139 ? 10.636 -4.880 -5.240 1.00 85.06 139 GLN A C 1
ATOM 1103 O O . GLN A 1 139 ? 10.615 -3.677 -5.473 1.00 85.06 139 GLN A O 1
ATOM 1108 N N . ILE A 1 140 ? 10.142 -5.390 -4.114 1.00 82.38 140 ILE A N 1
ATOM 1109 C CA . ILE A 1 140 ? 9.651 -4.512 -3.051 1.00 82.38 140 ILE A CA 1
ATOM 1110 C C . ILE A 1 140 ? 10.762 -4.289 -2.030 1.00 82.38 140 ILE A C 1
ATOM 1112 O O . ILE A 1 140 ? 11.240 -5.225 -1.387 1.00 82.38 140 ILE A O 1
ATOM 1116 N N . ILE A 1 141 ? 11.174 -3.032 -1.895 1.00 84.56 141 ILE A N 1
ATOM 1117 C CA . ILE A 1 141 ? 12.197 -2.596 -0.950 1.00 84.56 141 ILE A CA 1
ATOM 1118 C C . ILE A 1 141 ? 11.526 -2.271 0.378 1.00 84.56 141 ILE A C 1
ATOM 1120 O O . ILE A 1 141 ? 10.867 -1.242 0.510 1.00 84.56 141 ILE A O 1
ATOM 1124 N N . LYS A 1 142 ? 11.692 -3.169 1.351 1.00 76.44 142 LYS A N 1
ATOM 1125 C CA . LYS A 1 142 ? 11.102 -3.054 2.695 1.00 76.44 142 LYS A CA 1
ATOM 1126 C C . LYS A 1 142 ? 11.996 -2.289 3.683 1.00 76.44 142 LYS A C 1
ATOM 1128 O O . LYS A 1 142 ? 11.494 -1.693 4.631 1.00 76.44 142 LYS A O 1
ATOM 1133 N N . ASP A 1 143 ? 13.307 -2.278 3.441 1.00 67.75 143 ASP A N 1
ATOM 1134 C CA . ASP A 1 143 ? 14.319 -1.695 4.330 1.00 67.75 143 ASP A CA 1
ATOM 1135 C C . ASP A 1 143 ? 14.829 -0.353 3.804 1.00 67.75 143 ASP A C 1
ATOM 1137 O O . ASP A 1 143 ? 15.013 -0.213 2.599 1.00 67.75 143 ASP A O 1
ATOM 1141 N N . LYS A 1 144 ? 15.104 0.607 4.704 1.00 74.44 144 LYS A N 1
ATOM 1142 C CA . LYS A 1 144 ? 15.737 1.936 4.482 1.0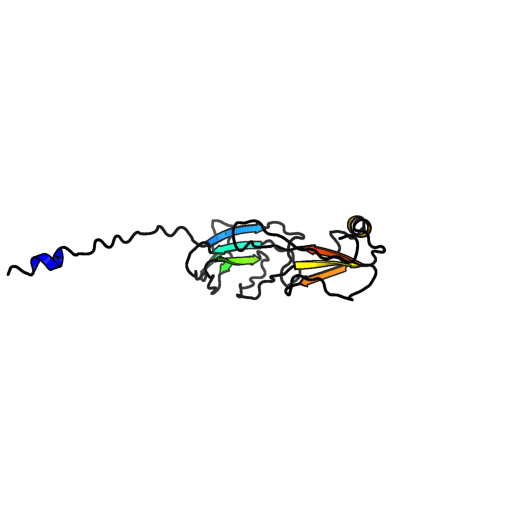0 74.44 144 LYS A CA 1
ATOM 1143 C C . LYS A 1 144 ? 15.190 2.828 3.350 1.00 74.44 144 LYS A C 1
ATOM 1145 O O . LYS A 1 144 ? 15.555 3.995 3.306 1.00 74.44 144 LYS A O 1
ATOM 1150 N N . PHE A 1 145 ? 14.297 2.327 2.501 1.00 78.44 145 PHE A N 1
ATOM 1151 C CA . PHE A 1 145 ? 13.788 2.967 1.291 1.00 78.44 145 PHE A CA 1
ATOM 1152 C C . PHE A 1 145 ? 14.889 3.374 0.292 1.00 78.44 145 PHE A C 1
ATOM 1154 O O . PHE A 1 145 ? 14.785 4.407 -0.361 1.00 78.44 145 PHE A O 1
ATOM 1161 N N . GLU A 1 146 ? 15.927 2.541 0.149 1.00 84.75 146 GLU A N 1
ATOM 1162 C CA . GLU A 1 146 ? 17.079 2.771 -0.739 1.00 84.75 146 GLU A CA 1
ATOM 1163 C C . GLU A 1 146 ? 17.170 1.693 -1.831 1.00 84.75 146 GLU A C 1
ATOM 1165 O O . GLU A 1 146 ? 16.960 0.509 -1.561 1.00 84.75 146 GLU A O 1
ATOM 1170 N N . ALA A 1 147 ? 17.506 2.083 -3.066 1.00 85.44 147 ALA A N 1
ATOM 1171 C CA . ALA A 1 147 ? 17.824 1.123 -4.125 1.00 85.44 147 ALA A CA 1
ATOM 1172 C C . ALA A 1 147 ? 19.108 0.338 -3.780 1.00 85.44 147 ALA A C 1
ATOM 1174 O O . ALA A 1 147 ? 20.006 0.896 -3.145 1.00 85.44 147 ALA A O 1
ATOM 1175 N N . PRO A 1 148 ? 19.247 -0.931 -4.208 1.00 86.56 148 PRO A N 1
ATOM 1176 C CA . PRO A 1 148 ? 20.487 -1.659 -3.988 1.00 86.56 148 PRO A CA 1
ATOM 1177 C C . PRO A 1 148 ? 21.630 -1.057 -4.823 1.00 86.56 148 PRO A C 1
ATOM 1179 O O . PRO A 1 148 ? 21.414 -0.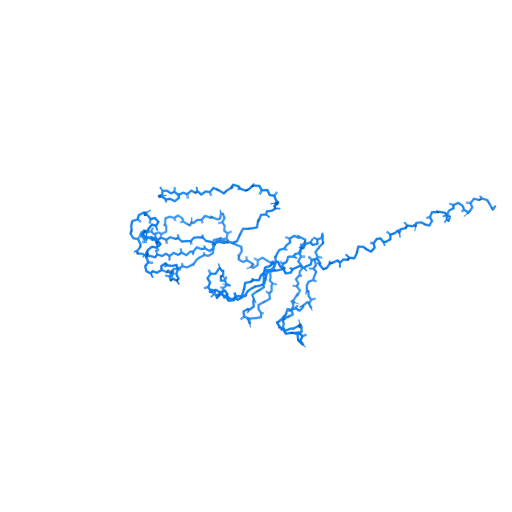603 -5.947 1.00 86.56 148 PRO A O 1
ATOM 1182 N N . ILE A 1 149 ? 22.842 -1.080 -4.269 1.00 85.62 149 ILE A N 1
ATOM 1183 C CA . ILE A 1 149 ? 24.063 -0.578 -4.915 1.00 85.62 149 ILE A CA 1
ATOM 1184 C C . ILE A 1 149 ? 24.761 -1.680 -5.726 1.00 85.62 149 ILE A C 1
ATOM 1186 O O . ILE A 1 149 ? 24.609 -2.860 -5.414 1.00 85.62 149 ILE A O 1
ATOM 1190 N N . ASP A 1 150 ? 25.522 -1.290 -6.754 1.00 84.50 150 ASP A N 1
ATOM 1191 C CA . ASP A 1 150 ? 26.381 -2.170 -7.568 1.00 84.50 150 ASP A CA 1
ATOM 1192 C C . ASP A 1 150 ? 25.674 -3.405 -8.166 1.00 84.50 150 ASP A C 1
ATOM 1194 O O . ASP A 1 150 ? 26.208 -4.515 -8.187 1.00 84.50 150 ASP A O 1
ATOM 1198 N N . VAL A 1 151 ? 24.441 -3.224 -8.654 1.00 83.81 151 VAL A N 1
ATOM 1199 C CA . VAL A 1 151 ? 23.606 -4.335 -9.147 1.00 83.81 151 VAL A CA 1
ATOM 1200 C C . VAL A 1 151 ? 23.882 -4.698 -10.610 1.00 83.81 151 VAL A C 1
ATOM 1202 O O . VAL A 1 151 ? 23.880 -5.880 -10.950 1.00 83.81 151 VAL A O 1
ATOM 1205 N N . ALA A 1 152 ? 24.053 -3.707 -11.490 1.00 87.75 152 ALA A N 1
ATOM 1206 C CA . ALA A 1 152 ? 24.238 -3.890 -12.934 1.00 87.75 152 ALA A CA 1
ATOM 1207 C C . ALA A 1 152 ? 24.684 -2.580 -13.613 1.00 87.75 152 ALA A C 1
ATOM 1209 O O . ALA A 1 152 ? 24.646 -1.522 -12.993 1.00 87.75 152 ALA A O 1
ATOM 1210 N N . ASP A 1 153 ? 25.005 -2.656 -14.907 1.00 87.56 153 ASP A N 1
ATOM 1211 C CA . ASP A 1 153 ? 25.206 -1.501 -15.793 1.00 87.56 153 ASP A CA 1
ATOM 1212 C C . ASP A 1 153 ? 24.043 -1.369 -16.797 1.00 87.56 153 ASP A C 1
ATOM 1214 O O . ASP A 1 153 ? 23.351 -2.346 -17.089 1.00 87.56 153 ASP A O 1
ATOM 1218 N N . ASN A 1 154 ? 23.874 -0.182 -17.396 1.00 92.44 154 ASN A N 1
ATOM 1219 C CA . ASN A 1 154 ? 22.927 0.093 -18.494 1.00 92.44 154 ASN A CA 1
ATOM 1220 C C . ASN A 1 154 ? 21.469 -0.304 -18.198 1.00 92.44 154 ASN A C 1
ATOM 1222 O O . ASN A 1 154 ? 20.827 -1.036 -18.964 1.00 92.44 154 ASN A O 1
ATOM 1226 N N . TYR A 1 155 ? 20.933 0.182 -17.084 1.00 93.12 155 TYR A N 1
ATOM 1227 C CA . TYR A 1 155 ? 19.528 0.018 -16.743 1.00 93.12 155 TYR A CA 1
ATOM 1228 C C . TYR A 1 155 ? 18.953 1.328 -16.207 1.00 93.12 155 TYR A C 1
ATOM 1230 O O . TYR A 1 155 ? 19.664 2.149 -15.635 1.00 93.12 155 TYR A O 1
ATOM 1238 N N . GLY A 1 156 ? 17.646 1.505 -16.373 1.00 92.25 156 GLY A N 1
ATOM 1239 C CA . GLY A 1 156 ? 16.887 2.521 -15.653 1.00 92.25 156 GLY A CA 1
ATOM 1240 C C . GLY A 1 156 ? 16.028 1.880 -14.571 1.00 92.25 156 GLY A C 1
ATOM 1241 O O . GLY A 1 156 ? 15.708 0.690 -14.639 1.00 92.25 156 GLY A O 1
ATOM 1242 N N . GLN A 1 157 ? 15.636 2.660 -13.568 1.00 91.81 157 GLN A N 1
ATOM 1243 C CA . GLN A 1 157 ? 14.755 2.189 -12.505 1.00 91.81 157 GLN A CA 1
ATOM 1244 C C . GLN A 1 157 ? 13.648 3.193 -12.201 1.00 91.81 157 GLN A C 1
ATOM 1246 O O . GLN A 1 157 ? 13.861 4.403 -12.254 1.00 91.81 157 GLN A O 1
ATOM 1251 N N . ARG A 1 158 ? 12.471 2.681 -11.848 1.00 90.38 158 ARG A N 1
ATOM 1252 C CA . ARG A 1 158 ? 11.370 3.463 -11.283 1.00 90.38 158 ARG A CA 1
ATOM 1253 C C . ARG A 1 158 ? 11.075 2.936 -9.894 1.00 90.38 158 ARG A C 1
ATOM 1255 O O . ARG A 1 158 ? 10.954 1.733 -9.703 1.00 90.38 158 ARG A O 1
ATOM 1262 N N . MET A 1 159 ? 10.965 3.842 -8.934 1.00 87.81 159 MET A N 1
ATOM 1263 C CA . MET A 1 159 ? 10.616 3.514 -7.559 1.00 87.81 159 MET A CA 1
ATOM 1264 C C . MET A 1 159 ? 9.340 4.253 -7.175 1.00 87.81 159 MET A C 1
ATOM 1266 O O . MET A 1 159 ? 9.254 5.466 -7.360 1.00 87.81 159 MET A O 1
ATOM 1270 N N . HIS A 1 160 ? 8.334 3.530 -6.691 1.00 82.75 160 HIS A N 1
ATOM 1271 C CA . HIS A 1 160 ? 7.066 4.109 -6.258 1.00 82.75 160 HIS A CA 1
ATOM 1272 C C . HIS A 1 160 ? 6.493 3.362 -5.051 1.00 82.75 160 HIS A C 1
ATOM 1274 O O . HIS A 1 160 ? 6.758 2.185 -4.830 1.00 82.75 160 HIS A O 1
ATOM 1280 N N . GLY A 1 161 ? 5.701 4.055 -4.247 1.00 78.94 161 GLY A N 1
ATOM 1281 C CA . GLY A 1 161 ? 5.051 3.485 -3.077 1.00 78.94 161 GLY A CA 1
ATOM 1282 C C . GLY A 1 161 ? 4.148 4.515 -2.420 1.00 78.94 161 GLY A C 1
ATOM 1283 O O . GLY A 1 161 ? 4.133 5.684 -2.813 1.00 78.94 161 GLY A O 1
ATOM 1284 N N . LEU A 1 162 ? 3.398 4.074 -1.417 1.00 72.75 162 LEU A N 1
ATOM 1285 C CA . LEU A 1 162 ? 2.543 4.945 -0.622 1.00 72.75 162 LEU A CA 1
ATOM 1286 C C . LEU A 1 162 ? 3.285 5.390 0.639 1.00 72.75 162 LEU A C 1
ATOM 1288 O O . LEU A 1 162 ? 3.975 4.610 1.293 1.00 72.75 162 LEU A O 1
ATOM 1292 N N . LEU A 1 163 ? 3.132 6.667 0.980 1.00 74.06 163 LEU A N 1
ATOM 1293 C CA . LEU A 1 163 ? 3.698 7.270 2.181 1.00 74.06 163 LEU A CA 1
ATOM 1294 C C . LEU A 1 163 ? 2.560 7.743 3.083 1.00 74.06 163 LEU A C 1
ATOM 1296 O O . LEU A 1 163 ? 1.774 8.609 2.702 1.00 74.06 163 LEU A O 1
ATOM 1300 N N . LYS A 1 164 ? 2.514 7.223 4.312 1.00 68.88 164 LYS A N 1
ATOM 1301 C CA . LYS A 1 164 ? 1.652 7.752 5.372 1.00 68.88 164 LYS A CA 1
ATOM 1302 C C . LYS A 1 164 ? 2.402 8.823 6.155 1.00 68.88 164 LYS A C 1
ATOM 1304 O O . LYS A 1 164 ? 3.354 8.523 6.875 1.00 68.88 164 LYS A O 1
ATOM 1309 N N . ALA A 1 165 ? 1.914 10.057 6.102 1.00 72.50 165 ALA A N 1
ATOM 1310 C CA . ALA A 1 165 ? 2.366 11.098 7.015 1.00 72.50 165 ALA A CA 1
ATOM 1311 C C . ALA A 1 165 ? 1.956 10.754 8.469 1.00 72.50 165 ALA A C 1
ATOM 1313 O O . ALA A 1 165 ? 0.768 10.553 8.730 1.00 72.50 165 ALA A O 1
ATOM 1314 N N . PRO A 1 166 ? 2.887 10.704 9.444 1.00 71.69 166 PRO A N 1
ATOM 1315 C CA . PRO A 1 166 ? 2.557 10.398 10.841 1.00 71.69 166 PRO A CA 1
ATOM 1316 C C . PRO A 1 166 ? 1.809 11.536 11.558 1.00 71.69 166 PRO A C 1
ATOM 1318 O O . PRO A 1 166 ? 1.245 11.322 12.628 1.00 71.69 166 PRO A O 1
ATOM 1321 N N . ALA A 1 167 ? 1.814 12.743 10.989 1.00 79.06 167 ALA A N 1
ATOM 1322 C CA . ALA A 1 167 ? 1.135 13.922 11.511 1.00 79.06 167 ALA A CA 1
ATOM 1323 C C . ALA A 1 167 ? 0.827 14.908 10.374 1.00 79.06 167 ALA A C 1
ATOM 1325 O O . ALA A 1 167 ? 1.431 14.848 9.306 1.00 79.06 167 ALA A O 1
ATOM 1326 N N . THR A 1 168 ? -0.078 15.858 10.603 1.00 82.62 168 THR A N 1
ATOM 1327 C CA . THR A 1 168 ? -0.245 16.997 9.693 1.00 82.62 168 THR A CA 1
ATOM 1328 C C . THR A 1 168 ? 0.945 17.943 9.836 1.00 82.62 168 THR A C 1
ATOM 1330 O O . THR A 1 168 ? 1.264 18.378 10.941 1.00 82.62 168 THR A O 1
ATOM 1333 N N . GLY A 1 169 ? 1.590 18.289 8.726 1.00 87.38 169 GLY A N 1
ATOM 1334 C CA . GLY A 1 169 ? 2.721 19.208 8.725 1.00 87.38 169 GLY A CA 1
ATOM 1335 C C . GLY A 1 169 ? 3.467 19.216 7.398 1.00 87.38 169 GLY A C 1
ATOM 1336 O O . GLY A 1 169 ? 3.078 18.538 6.448 1.00 87.38 169 GLY A O 1
ATOM 1337 N N . ASN A 1 170 ? 4.548 19.991 7.353 1.00 90.12 170 ASN A N 1
ATOM 1338 C CA . ASN A 1 170 ? 5.461 19.996 6.218 1.00 90.12 170 ASN A CA 1
ATOM 1339 C C . ASN A 1 170 ? 6.456 18.843 6.366 1.00 90.12 170 ASN A C 1
ATOM 1341 O O . ASN A 1 170 ? 7.113 18.721 7.400 1.00 90.12 170 ASN A O 1
ATOM 1345 N N . PHE A 1 171 ? 6.593 18.043 5.314 1.00 83.75 171 PHE A N 1
ATOM 1346 C CA . PHE A 1 171 ? 7.580 16.973 5.220 1.00 83.75 171 PHE A CA 1
ATOM 1347 C C . PHE A 1 171 ? 8.638 17.355 4.190 1.00 83.75 171 PHE A C 1
ATOM 1349 O O . PHE A 1 171 ? 8.313 17.894 3.133 1.00 83.75 171 PHE A O 1
ATOM 1356 N N . ILE A 1 172 ? 9.902 17.091 4.512 1.00 84.38 172 ILE A N 1
ATOM 1357 C CA . ILE A 1 172 ? 11.026 17.252 3.589 1.00 84.38 172 ILE A CA 1
ATOM 1358 C C . ILE A 1 172 ? 11.487 15.853 3.207 1.00 84.38 172 ILE A C 1
ATOM 1360 O O . ILE A 1 172 ? 11.814 15.050 4.081 1.00 84.38 172 ILE A O 1
ATOM 1364 N N . PHE A 1 173 ? 11.516 15.585 1.907 1.00 80.44 173 PHE A N 1
ATOM 1365 C CA . PHE A 1 173 ? 12.053 14.355 1.345 1.00 80.44 173 PH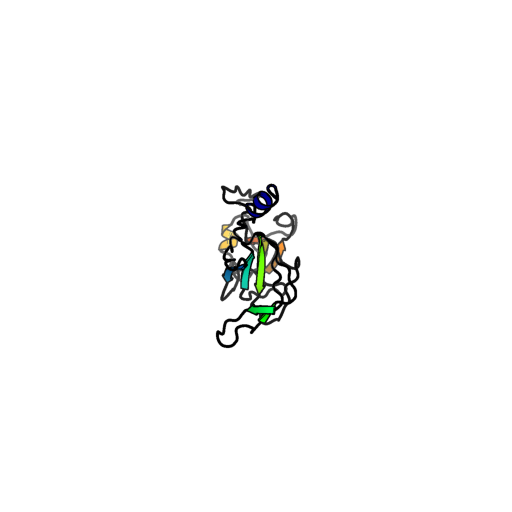E A CA 1
ATOM 1366 C C . PHE A 1 173 ? 13.440 14.646 0.783 1.00 80.44 173 PHE A C 1
ATOM 1368 O O . PHE A 1 173 ? 13.624 15.631 0.067 1.00 80.44 173 PHE A O 1
ATOM 1375 N N . TRP A 1 174 ? 14.406 13.802 1.132 1.00 79.62 174 TRP A N 1
ATOM 1376 C CA . TRP A 1 174 ? 15.756 13.859 0.585 1.00 79.62 174 TRP A CA 1
ATOM 1377 C C . TRP A 1 174 ? 15.871 12.804 -0.505 1.00 79.62 174 TRP A C 1
ATOM 1379 O O . TRP A 1 174 ? 15.517 11.648 -0.282 1.00 79.62 174 TRP A O 1
ATOM 1389 N N . ILE A 1 175 ? 16.354 13.217 -1.670 1.00 77.94 175 ILE A N 1
ATOM 1390 C CA . ILE A 1 175 ? 16.713 12.328 -2.769 1.00 77.94 175 ILE A CA 1
ATOM 1391 C C . ILE A 1 175 ? 18.213 12.500 -2.979 1.00 77.94 175 ILE A C 1
ATOM 1393 O O . ILE A 1 175 ? 18.713 13.626 -2.976 1.00 77.94 175 ILE A O 1
ATOM 1397 N N . SER A 1 176 ? 18.911 11.379 -3.118 1.00 75.25 176 SER A N 1
ATOM 1398 C CA . SER A 1 176 ? 20.321 11.337 -3.482 1.00 75.25 176 SER A CA 1
ATOM 1399 C C . SER A 1 176 ? 20.441 10.546 -4.774 1.00 75.25 176 SER A C 1
ATOM 1401 O O . SER A 1 176 ? 19.993 9.402 -4.831 1.00 75.25 176 SER A O 1
ATOM 1403 N N . SER A 1 177 ? 21.062 11.152 -5.777 1.00 73.69 177 SER A N 1
ATOM 1404 C CA . SER A 1 177 ? 21.440 10.513 -7.033 1.00 73.69 177 SER A CA 1
ATOM 1405 C C . SER A 1 177 ? 22.883 10.890 -7.345 1.00 73.69 177 SER A C 1
ATOM 1407 O O . SER A 1 177 ? 23.340 11.983 -6.998 1.00 73.69 177 SER A O 1
ATOM 1409 N N . ASP A 1 178 ? 23.614 9.968 -7.951 1.00 65.75 178 ASP A N 1
ATOM 1410 C CA . ASP A 1 178 ? 24.974 10.176 -8.445 1.00 65.75 178 ASP A CA 1
ATOM 1411 C C . ASP A 1 178 ? 24.981 10.807 -9.847 1.00 65.75 178 ASP A C 1
ATOM 1413 O O . ASP A 1 178 ? 25.804 11.681 -10.121 1.00 65.75 178 ASP A O 1
ATOM 1417 N N . ASP A 1 179 ? 24.009 10.440 -10.682 1.00 67.50 179 ASP A N 1
ATOM 1418 C CA . ASP A 1 179 ? 23.703 11.055 -11.975 1.00 67.50 179 ASP A CA 1
ATOM 1419 C C . ASP A 1 179 ? 22.448 11.942 -11.896 1.00 67.50 179 ASP A C 1
ATOM 1421 O O . ASP A 1 179 ? 21.899 12.103 -10.818 1.00 67.50 179 ASP A O 1
ATOM 1425 N N . SER A 1 180 ? 22.012 12.567 -13.001 1.00 61.34 180 SER A N 1
ATOM 1426 C CA . SER A 1 180 ? 20.984 13.640 -13.087 1.00 61.34 180 SER A CA 1
ATOM 1427 C C . SER A 1 180 ? 19.566 13.323 -12.534 1.00 61.34 180 SER A C 1
ATOM 1429 O O . SER A 1 180 ? 18.575 13.467 -13.256 1.00 61.34 180 SER A O 1
ATOM 1431 N N . GLY A 1 181 ? 19.459 12.948 -11.260 1.00 57.22 181 GLY A N 1
ATOM 1432 C CA . GLY A 1 181 ? 18.260 12.638 -10.481 1.00 57.22 181 GLY A CA 1
ATOM 1433 C C . GLY A 1 181 ? 18.323 13.201 -9.066 1.00 57.22 181 GLY A C 1
ATOM 1434 O O . GLY A 1 181 ? 19.402 13.669 -8.646 1.00 57.22 181 GLY A O 1
#

pLDDT: mean 81.38, std 14.9, range [42.53, 97.81]